Protein AF-A0A662R483-F1 (afdb_monomer_lite)

Structure (mmCIF, N/CA/C/O backbone):
data_AF-A0A662R483-F1
#
_entry.id   AF-A0A662R483-F1
#
loop_
_atom_site.group_PDB
_atom_site.id
_atom_site.type_symbol
_atom_site.label_atom_id
_atom_site.label_alt_id
_atom_site.label_comp_id
_atom_site.label_asym_id
_atom_site.label_entity_id
_atom_site.label_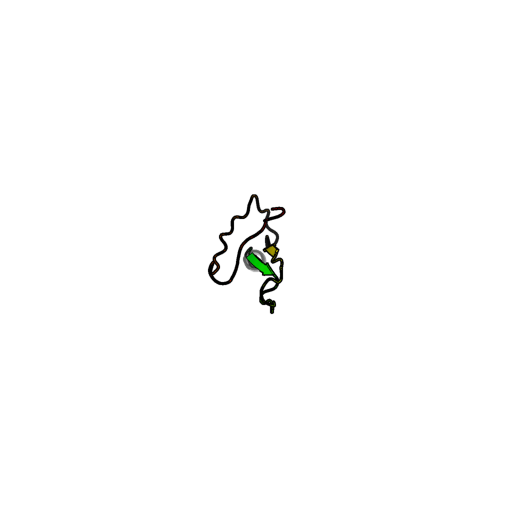seq_id
_atom_site.pdbx_PDB_ins_code
_atom_site.Cartn_x
_atom_site.Cartn_y
_atom_site.Cartn_z
_atom_site.occupancy
_atom_site.B_iso_or_equiv
_atom_site.auth_seq_id
_atom_site.auth_comp_id
_atom_site.auth_asym_id
_atom_site.auth_atom_id
_atom_site.pdbx_PDB_model_num
ATOM 1 N N . MET A 1 1 ? 47.306 -7.357 -54.911 1.00 59.94 1 MET A N 1
ATOM 2 C CA . MET A 1 1 ? 45.846 -7.545 -54.729 1.00 59.94 1 MET A CA 1
ATOM 3 C C . MET A 1 1 ? 45.451 -8.130 -53.366 1.00 59.94 1 MET A C 1
ATOM 5 O O . MET A 1 1 ? 44.582 -7.551 -52.727 1.00 59.94 1 MET A O 1
ATOM 9 N N . LEU A 1 2 ? 46.110 -9.182 -52.863 1.00 54.03 2 LEU A N 1
ATOM 10 C CA . LEU A 1 2 ? 45.781 -9.853 -51.583 1.00 54.03 2 LEU A CA 1
ATOM 11 C C . LEU A 1 2 ? 45.768 -8.936 -50.335 1.00 54.03 2 LEU A C 1
ATOM 13 O O . LEU A 1 2 ? 44.887 -9.047 -49.486 1.00 54.03 2 LEU A O 1
ATOM 17 N N . LYS A 1 3 ? 46.686 -7.963 -50.253 1.00 53.31 3 LYS A N 1
ATOM 18 C CA . LYS A 1 3 ? 46.804 -7.012 -49.124 1.00 53.31 3 LYS A CA 1
ATOM 19 C C . LYS A 1 3 ? 45.567 -6.114 -48.942 1.00 53.31 3 LYS A C 1
ATOM 21 O O . LYS A 1 3 ? 45.202 -5.767 -47.822 1.00 53.31 3 LYS A O 1
ATOM 26 N N . ASN A 1 4 ? 44.903 -5.762 -50.046 1.00 57.12 4 ASN A N 1
ATOM 27 C CA . ASN A 1 4 ? 43.706 -4.916 -50.035 1.00 57.12 4 ASN A CA 1
ATOM 28 C C . ASN A 1 4 ? 42.443 -5.718 -49.699 1.00 57.12 4 ASN A C 1
ATOM 30 O O . ASN A 1 4 ? 41.509 -5.160 -49.130 1.00 57.12 4 ASN A O 1
ATOM 34 N N . TYR A 1 5 ? 42.438 -7.018 -50.011 1.00 52.72 5 TYR A N 1
ATOM 35 C CA . TYR A 1 5 ? 41.371 -7.946 -49.639 1.00 52.72 5 TYR A CA 1
ATOM 36 C C . TYR A 1 5 ? 41.363 -8.186 -48.121 1.00 52.72 5 TYR A C 1
ATOM 38 O O . TYR A 1 5 ? 40.349 -7.939 -47.474 1.00 52.72 5 TYR A O 1
ATOM 46 N N . ALA A 1 6 ? 42.526 -8.497 -47.533 1.00 59.75 6 ALA A N 1
ATOM 47 C CA . ALA A 1 6 ? 42.688 -8.688 -46.086 1.00 59.75 6 ALA A CA 1
ATOM 48 C C . ALA A 1 6 ? 42.375 -7.422 -45.256 1.00 59.75 6 ALA A C 1
ATOM 50 O O . ALA A 1 6 ? 41.800 -7.489 -44.174 1.00 59.75 6 ALA A O 1
ATOM 51 N N . ARG A 1 7 ? 42.706 -6.228 -45.767 1.00 61.78 7 ARG A N 1
ATOM 52 C CA . ARG A 1 7 ? 42.380 -4.955 -45.096 1.00 61.78 7 ARG A CA 1
ATOM 53 C C . ARG A 1 7 ? 40.876 -4.645 -45.119 1.00 61.78 7 ARG A C 1
ATOM 55 O O . ARG A 1 7 ? 40.378 -4.015 -44.189 1.00 61.78 7 ARG A O 1
ATOM 62 N N . LYS A 1 8 ? 40.154 -5.060 -46.166 1.00 58.81 8 LYS A N 1
ATOM 63 C CA . LYS A 1 8 ? 38.694 -4.894 -46.262 1.00 58.81 8 LYS A CA 1
ATOM 64 C C . LYS A 1 8 ? 37.959 -5.864 -45.338 1.00 58.81 8 LYS A C 1
ATOM 66 O O . LYS A 1 8 ? 37.039 -5.430 -44.654 1.00 58.81 8 LYS A O 1
ATOM 71 N N . THR A 1 9 ? 38.398 -7.121 -45.257 1.00 63.88 9 THR A N 1
ATOM 72 C CA . THR A 1 9 ? 37.800 -8.126 -44.361 1.00 63.88 9 THR A CA 1
ATOM 73 C C . THR A 1 9 ? 37.994 -7.781 -42.885 1.00 63.88 9 THR A C 1
ATOM 75 O O . THR A 1 9 ? 37.037 -7.875 -42.125 1.00 63.88 9 THR A O 1
ATOM 78 N N . VAL A 1 10 ? 39.170 -7.283 -42.480 1.00 70.94 10 VAL A N 1
ATOM 79 C CA . VAL A 1 10 ? 39.413 -6.837 -41.090 1.00 70.94 10 VAL A CA 1
ATOM 80 C C . VAL A 1 10 ? 38.529 -5.643 -40.712 1.00 70.94 10 VAL A C 1
ATOM 82 O O . VAL A 1 10 ? 37.990 -5.603 -39.611 1.00 70.94 10 VAL A O 1
ATOM 85 N N . LYS A 1 11 ? 38.317 -4.688 -41.628 1.00 73.50 11 LYS A N 1
ATOM 86 C CA . LYS A 1 11 ? 37.417 -3.546 -41.386 1.00 73.50 11 LYS A CA 1
ATOM 87 C C . LYS A 1 11 ? 35.949 -3.965 -41.296 1.00 73.50 11 LYS A C 1
ATOM 89 O O . LYS A 1 11 ? 35.248 -3.486 -40.413 1.00 73.50 11 LYS A O 1
ATOM 94 N N . PHE A 1 12 ? 35.502 -4.862 -42.174 1.00 72.50 12 PHE A N 1
ATOM 95 C CA . PHE A 1 12 ? 34.149 -5.423 -42.120 1.00 72.50 12 PHE A CA 1
ATOM 96 C C . PHE A 1 12 ? 33.916 -6.221 -40.831 1.00 72.50 12 PHE A C 1
ATOM 98 O O . PHE A 1 12 ? 32.888 -6.049 -40.186 1.00 72.50 12 PHE A O 1
ATOM 105 N N . SER A 1 13 ? 34.899 -7.026 -40.419 1.00 75.69 13 SER A N 1
ATOM 106 C CA . SER A 1 13 ? 34.890 -7.756 -39.148 1.00 75.69 13 SER A CA 1
ATOM 107 C C . SER A 1 13 ? 34.810 -6.810 -37.949 1.00 75.69 13 SER A C 1
ATOM 109 O O . SER A 1 13 ? 34.004 -7.036 -37.055 1.00 75.69 13 SER A O 1
ATOM 111 N N . ALA A 1 14 ? 35.617 -5.747 -37.922 1.00 79.12 14 ALA A N 1
ATOM 112 C CA . ALA A 1 14 ? 35.598 -4.775 -36.831 1.00 79.12 14 ALA A CA 1
ATOM 113 C C . ALA A 1 14 ? 34.259 -4.021 -36.753 1.00 79.12 14 ALA A C 1
ATOM 115 O O . ALA A 1 14 ? 33.745 -3.797 -35.661 1.00 79.12 14 ALA A O 1
ATOM 116 N N . LEU A 1 15 ? 33.666 -3.682 -37.904 1.00 80.06 15 LEU A N 1
ATOM 117 C CA . LEU A 1 15 ? 32.360 -3.023 -37.971 1.00 80.06 15 LEU A CA 1
ATOM 118 C C . LEU A 1 15 ? 31.228 -3.947 -37.493 1.00 80.06 15 LEU A C 1
ATOM 120 O O . LEU A 1 15 ? 30.359 -3.506 -36.748 1.00 80.06 15 LEU A O 1
ATOM 124 N N . ALA A 1 16 ? 31.262 -5.229 -37.869 1.00 79.56 16 ALA A N 1
ATOM 125 C CA . ALA A 1 16 ? 30.293 -6.222 -37.408 1.00 79.56 16 ALA A CA 1
ATOM 126 C C . ALA A 1 16 ? 30.377 -6.450 -35.888 1.00 79.56 16 ALA A C 1
ATOM 128 O O . ALA A 1 16 ? 29.347 -6.519 -35.222 1.00 79.56 16 ALA A O 1
ATOM 129 N N . VAL A 1 17 ? 31.591 -6.499 -35.326 1.00 80.44 17 VAL A N 1
ATOM 130 C CA . VAL A 1 17 ? 31.811 -6.611 -33.873 1.00 80.44 17 VAL A CA 1
ATOM 131 C C . VAL A 1 17 ? 31.317 -5.359 -33.137 1.00 80.44 17 VAL A C 1
ATOM 133 O O . VAL A 1 17 ? 30.646 -5.484 -32.118 1.00 80.44 17 VAL A O 1
ATOM 136 N N . LEU A 1 18 ? 31.568 -4.159 -33.670 1.00 78.56 18 LEU A N 1
ATOM 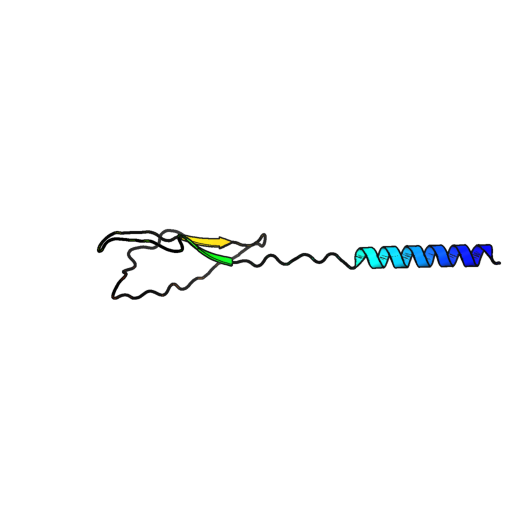137 C CA . LEU A 1 18 ? 31.080 -2.903 -33.088 1.00 78.56 18 LEU A CA 1
ATOM 138 C C . LEU A 1 18 ? 29.540 -2.828 -33.070 1.00 78.56 18 LEU A C 1
ATOM 140 O O . LEU A 1 18 ? 28.955 -2.408 -32.074 1.00 78.56 18 LEU A O 1
ATOM 144 N N . LEU A 1 19 ? 28.888 -3.275 -34.149 1.00 76.44 19 LEU A N 1
ATOM 145 C CA . LEU A 1 19 ? 27.425 -3.331 -34.252 1.00 76.44 19 LEU A CA 1
ATOM 146 C C . LEU A 1 19 ? 26.813 -4.369 -33.297 1.00 76.44 19 LEU A C 1
ATOM 148 O O . LEU A 1 19 ? 25.787 -4.091 -32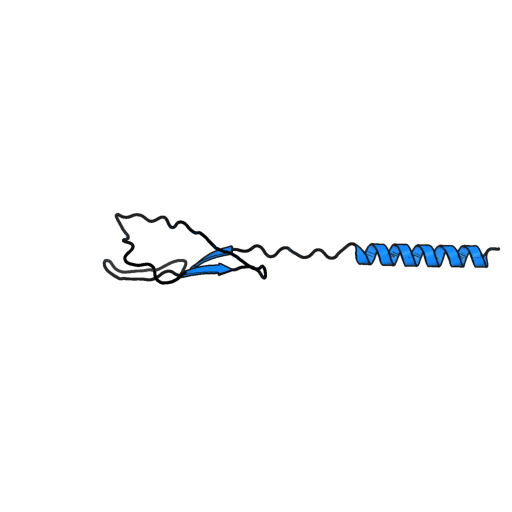.681 1.00 76.44 19 LEU A O 1
ATOM 152 N N . LEU A 1 20 ? 27.463 -5.524 -33.113 1.00 72.88 20 LEU A N 1
ATOM 153 C CA . LEU A 1 20 ? 27.048 -6.547 -32.144 1.00 72.88 20 LEU A CA 1
ATOM 154 C C . LEU A 1 20 ? 27.122 -6.037 -30.696 1.00 72.88 20 LEU A C 1
ATOM 156 O O . LEU A 1 20 ? 26.173 -6.224 -29.938 1.00 72.88 20 LEU A O 1
ATOM 160 N N . ILE A 1 21 ? 28.196 -5.333 -30.324 1.00 72.69 21 ILE A N 1
ATOM 161 C CA . ILE A 1 21 ? 28.371 -4.769 -28.971 1.00 72.69 21 ILE A CA 1
ATOM 162 C C . ILE A 1 21 ? 27.329 -3.672 -28.674 1.00 72.69 21 ILE A C 1
ATOM 164 O O . ILE A 1 21 ? 26.909 -3.508 -27.531 1.00 72.69 21 ILE A O 1
ATOM 168 N N . CYS A 1 22 ? 26.863 -2.948 -29.696 1.00 68.19 22 CYS A N 1
ATOM 169 C CA . CYS A 1 22 ? 25.857 -1.891 -29.555 1.00 68.19 22 CYS A CA 1
ATOM 170 C C . CYS A 1 22 ? 24.427 -2.427 -29.325 1.00 68.19 22 CYS A C 1
ATOM 172 O O . CYS A 1 22 ? 23.575 -1.707 -28.813 1.00 68.19 22 CYS A O 1
ATOM 174 N N . SER A 1 23 ? 24.157 -3.693 -29.664 1.00 64.88 23 SER A N 1
ATOM 175 C CA . SER A 1 23 ? 22.795 -4.250 -29.695 1.00 64.88 23 SER A CA 1
ATOM 176 C C . SER A 1 23 ? 22.239 -4.772 -28.359 1.00 64.88 23 SER A C 1
ATOM 178 O O . SER A 1 23 ? 21.051 -5.069 -28.283 1.00 64.88 23 SER A O 1
ATOM 180 N N . CYS A 1 24 ? 23.041 -4.837 -27.290 1.00 56.66 24 CYS A N 1
ATOM 181 C CA . CYS A 1 24 ? 22.605 -5.366 -25.991 1.00 56.66 24 CYS A CA 1
ATOM 182 C C . CYS A 1 24 ? 22.795 -4.349 -24.862 1.00 56.66 24 CYS A C 1
ATOM 184 O O . CYS A 1 24 ? 23.687 -4.482 -24.030 1.00 56.66 24 CYS A O 1
ATOM 186 N N . GLN A 1 25 ? 21.924 -3.346 -24.805 1.00 63.12 25 GLN A N 1
ATOM 187 C CA . GLN A 1 25 ? 21.626 -2.651 -23.553 1.00 63.12 25 GLN A CA 1
ATOM 188 C C . GLN A 1 25 ? 20.199 -3.047 -23.170 1.00 63.12 25 GLN A C 1
ATOM 190 O O . GLN A 1 25 ? 19.238 -2.358 -23.498 1.00 63.12 25 GLN A O 1
ATOM 195 N N . ILE A 1 26 ? 20.051 -4.221 -22.551 1.00 59.53 26 ILE A N 1
ATOM 196 C CA . ILE A 1 26 ? 18.783 -4.613 -21.934 1.00 59.53 26 ILE A CA 1
ATOM 197 C C . ILE A 1 26 ? 18.713 -3.832 -20.624 1.00 59.53 26 ILE A C 1
ATOM 199 O O . ILE A 1 26 ? 19.270 -4.252 -19.612 1.00 59.53 26 ILE A O 1
ATOM 203 N N . VAL A 1 27 ? 18.087 -2.658 -20.656 1.00 65.19 27 VAL A N 1
ATOM 204 C CA . VAL A 1 27 ? 17.639 -2.014 -19.421 1.00 65.19 27 VAL A CA 1
ATOM 205 C C . VAL A 1 27 ? 16.524 -2.897 -18.872 1.00 65.19 27 VAL A C 1
ATOM 207 O O . VAL A 1 27 ? 15.491 -3.069 -19.517 1.00 65.19 27 VAL A O 1
ATOM 210 N N . LEU A 1 28 ? 16.760 -3.509 -17.712 1.00 66.69 28 LEU A N 1
ATOM 211 C CA . LEU A 1 28 ? 15.695 -4.141 -16.943 1.00 66.69 28 LEU A CA 1
ATOM 212 C C . LEU A 1 28 ? 14.730 -3.026 -16.543 1.00 66.69 28 LEU A C 1
ATOM 214 O O . LEU A 1 28 ? 15.120 -2.109 -15.822 1.00 66.69 28 LEU A O 1
ATOM 218 N N . ALA A 1 29 ? 13.505 -3.074 -17.062 1.00 65.50 29 ALA A N 1
ATOM 219 C CA . ALA A 1 29 ? 12.454 -2.173 -16.626 1.00 65.50 29 ALA A CA 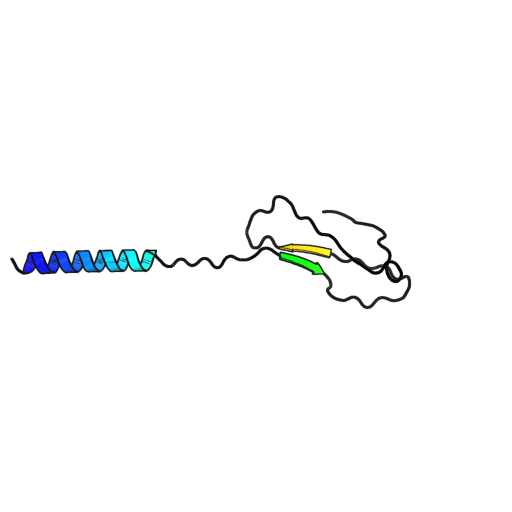1
ATOM 220 C C . ALA A 1 29 ? 12.194 -2.451 -15.142 1.00 65.50 29 ALA A C 1
ATOM 222 O O . ALA A 1 29 ? 11.782 -3.550 -14.771 1.00 65.50 29 ALA A O 1
ATOM 223 N N . THR A 1 30 ? 12.504 -1.481 -14.292 1.00 72.69 30 THR A N 1
ATOM 224 C CA . THR A 1 30 ? 12.110 -1.504 -12.889 1.00 72.69 30 THR A CA 1
ATOM 225 C C . THR A 1 30 ? 10.641 -1.099 -12.842 1.00 72.69 30 THR A C 1
ATOM 227 O O . THR A 1 30 ? 10.285 0.007 -13.242 1.00 72.69 30 THR A O 1
ATOM 230 N N . GLU A 1 31 ? 9.772 -2.028 -12.451 1.00 84.25 31 GLU A N 1
ATOM 231 C CA . GLU A 1 31 ? 8.330 -1.787 -12.392 1.00 84.25 31 GLU A CA 1
ATOM 232 C C . GLU A 1 31 ? 7.992 -0.924 -11.177 1.00 84.25 31 GLU A C 1
ATOM 234 O O . GLU A 1 31 ? 8.469 -1.186 -10.070 1.00 84.25 31 GLU A O 1
ATOM 239 N N . SER A 1 32 ? 7.167 0.105 -11.381 1.00 90.06 32 SER A N 1
ATOM 240 C CA . SER A 1 32 ? 6.608 0.872 -10.273 1.00 90.06 32 SER A CA 1
ATOM 241 C C . SER A 1 32 ? 5.677 -0.006 -9.440 1.00 90.06 32 SER A C 1
ATOM 243 O O . SER A 1 32 ? 5.068 -0.956 -9.939 1.00 90.06 32 SER A O 1
ATOM 245 N N . SER A 1 33 ? 5.555 0.305 -8.153 1.00 91.75 33 SER A N 1
ATOM 246 C CA . SER A 1 33 ? 4.724 -0.479 -7.245 1.00 91.75 33 SER A CA 1
ATOM 247 C C . SER A 1 33 ? 3.937 0.394 -6.280 1.00 91.75 33 SER A C 1
ATOM 249 O O . SER A 1 33 ? 4.314 1.521 -5.963 1.00 91.75 33 SER A O 1
ATOM 251 N N . VAL A 1 34 ? 2.817 -0.152 -5.813 1.00 93.06 34 VAL A N 1
ATOM 252 C CA . VAL A 1 34 ? 2.036 0.398 -4.707 1.00 93.06 34 VAL A CA 1
ATOM 253 C C . VAL A 1 34 ? 1.982 -0.665 -3.624 1.00 93.06 34 VAL A C 1
ATOM 255 O O . VAL A 1 34 ? 1.673 -1.825 -3.899 1.00 93.06 34 VAL A O 1
ATOM 258 N N . SER A 1 35 ? 2.294 -0.283 -2.393 1.00 94.00 35 SER A N 1
ATOM 259 C CA . SER A 1 35 ? 2.306 -1.194 -1.251 1.00 94.00 35 SER A CA 1
ATOM 260 C C . SER A 1 35 ? 1.685 -0.555 -0.015 1.00 94.00 35 SER A C 1
ATOM 262 O O . SER A 1 35 ? 1.491 0.658 0.050 1.00 94.00 35 SER A O 1
ATOM 264 N N . VAL A 1 36 ? 1.348 -1.399 0.960 1.00 94.69 36 VAL A N 1
ATOM 265 C CA . VAL A 1 36 ? 0.802 -0.988 2.254 1.00 94.69 36 VAL A CA 1
ATOM 266 C C . VAL A 1 36 ? 1.801 -1.352 3.344 1.00 94.69 36 VAL A C 1
ATOM 268 O O . VAL A 1 36 ? 2.284 -2.489 3.382 1.00 94.69 36 VAL A O 1
ATOM 271 N N . SER A 1 37 ? 2.097 -0.406 4.232 1.00 95.50 37 SER A N 1
ATOM 272 C CA . SER A 1 37 ? 2.989 -0.612 5.372 1.00 95.50 37 SER A CA 1
ATOM 273 C C . SER A 1 37 ? 2.332 -0.174 6.685 1.00 95.50 37 SER A C 1
ATOM 275 O O . SER A 1 37 ? 1.723 0.891 6.728 1.00 95.50 37 SER A O 1
ATOM 277 N N . PRO A 1 38 ? 2.464 -0.944 7.774 1.00 96.19 38 PRO A N 1
ATOM 278 C CA . PRO A 1 38 ? 3.023 -2.297 7.820 1.00 96.19 38 PRO A CA 1
ATOM 279 C C . PRO A 1 38 ? 2.075 -3.335 7.182 1.00 96.19 38 PRO A C 1
ATOM 281 O O . PRO A 1 38 ? 0.863 -3.142 7.129 1.00 96.19 38 PRO A O 1
ATOM 284 N N . GLN A 1 39 ? 2.619 -4.473 6.731 1.00 94.69 39 GLN A N 1
ATOM 285 C CA . GLN A 1 39 ? 1.824 -5.551 6.108 1.00 94.69 39 GLN A CA 1
ATOM 286 C C . GLN A 1 39 ? 0.916 -6.299 7.094 1.00 94.69 39 GLN A C 1
ATOM 288 O O . GLN A 1 39 ? -0.036 -6.970 6.697 1.00 94.69 39 GLN A O 1
ATOM 293 N N . THR A 1 40 ? 1.224 -6.248 8.388 1.00 95.75 40 THR A N 1
ATOM 294 C CA . THR A 1 40 ? 0.428 -6.885 9.438 1.00 95.75 40 THR A CA 1
ATOM 295 C C . THR A 1 40 ? 0.530 -6.062 10.707 1.00 95.75 40 THR A C 1
ATOM 297 O O . THR A 1 40 ? 1.616 -5.633 11.092 1.00 95.75 40 THR A O 1
ATOM 300 N N . ILE A 1 41 ? -0.612 -5.864 11.358 1.00 96.19 41 ILE A N 1
ATOM 301 C CA . ILE A 1 41 ? -0.725 -5.177 12.640 1.00 96.19 41 ILE A CA 1
ATOM 302 C C . ILE A 1 41 ? -1.518 -6.085 13.563 1.00 96.19 41 ILE A C 1
ATOM 304 O O . ILE A 1 41 ? -2.627 -6.502 13.233 1.00 96.19 41 ILE A O 1
ATOM 308 N N . THR A 1 42 ? -0.957 -6.363 14.733 1.00 96.62 42 THR A N 1
ATOM 309 C CA . THR A 1 42 ? -1.724 -6.909 15.848 1.00 96.62 42 THR A CA 1
ATOM 310 C C . THR A 1 42 ? -2.222 -5.730 16.665 1.00 96.62 42 THR A C 1
ATOM 312 O O . THR A 1 42 ? -1.411 -5.014 17.245 1.00 96.62 42 THR A O 1
ATOM 315 N N . ALA A 1 43 ? -3.535 -5.526 16.692 1.00 95.69 43 ALA A N 1
ATOM 316 C CA . ALA A 1 43 ? -4.179 -4.453 17.437 1.00 95.69 43 ALA A CA 1
ATOM 317 C C . ALA A 1 43 ? -5.242 -5.027 18.376 1.00 95.69 43 ALA A C 1
ATOM 319 O O . ALA A 1 43 ? -5.886 -6.039 18.077 1.00 95.69 43 ALA A O 1
ATOM 320 N N . SER A 1 44 ? -5.435 -4.369 19.511 1.00 97.31 44 SER A N 1
ATOM 321 C CA . SER A 1 44 ? -6.520 -4.676 20.438 1.00 97.31 44 SER A CA 1
ATOM 322 C C . SER A 1 44 ? -7.838 -4.054 19.958 1.00 97.31 44 SER A C 1
ATOM 324 O O . SER A 1 44 ? -7.829 -3.072 19.211 1.00 97.31 44 SER A O 1
ATOM 326 N N . PRO A 1 45 ? -9.004 -4.566 20.393 1.00 95.94 45 PRO A N 1
ATOM 327 C CA . PRO A 1 45 ? -10.273 -3.895 20.136 1.00 95.94 45 PRO A CA 1
ATOM 328 C C . PRO A 1 45 ? -10.226 -2.419 20.563 1.00 95.94 45 PRO A C 1
ATOM 330 O O . PRO A 1 45 ? -9.660 -2.081 21.599 1.00 95.94 45 PRO A O 1
ATOM 333 N N . GLN A 1 46 ? -10.826 -1.545 19.747 1.00 95.31 46 GLN A N 1
ATOM 334 C CA . GLN A 1 46 ? -10.856 -0.082 19.923 1.00 95.31 46 GLN A CA 1
ATOM 335 C C . GLN A 1 46 ? -9.502 0.646 19.799 1.00 95.31 46 GLN A C 1
ATOM 337 O O . GLN A 1 46 ? -9.479 1.880 19.850 1.00 95.31 46 GLN A O 1
ATOM 342 N N . GLU A 1 47 ? -8.397 -0.067 19.587 1.00 97.69 47 GLU A N 1
ATOM 343 C CA . GLU A 1 47 ? -7.102 0.543 19.299 1.00 97.69 47 GLU A CA 1
ATOM 344 C C . GLU A 1 47 ? -7.116 1.231 17.926 1.00 97.69 47 GLU A C 1
ATOM 346 O O . GLU A 1 47 ? -7.683 0.725 16.955 1.00 97.69 47 GLU A O 1
ATOM 351 N N . ARG A 1 48 ? -6.495 2.413 17.848 1.00 96.62 48 ARG A N 1
ATOM 352 C CA . ARG A 1 48 ? -6.293 3.128 16.585 1.00 96.62 48 ARG A CA 1
ATOM 353 C C . ARG A 1 48 ? -4.908 2.815 16.051 1.00 96.62 48 ARG A C 1
ATOM 355 O O . ARG A 1 48 ? -3.929 2.949 16.777 1.00 96.62 48 ARG A O 1
ATOM 362 N N . PHE A 1 49 ? -4.840 2.487 14.771 1.00 96.00 49 PHE A N 1
ATOM 363 C CA . PHE A 1 49 ? -3.592 2.301 14.050 1.00 96.00 49 PHE A CA 1
ATOM 364 C C . PHE A 1 49 ? -3.646 3.036 12.712 1.00 96.00 49 PHE A C 1
ATOM 366 O O . PHE A 1 49 ? -4.724 3.349 12.202 1.00 96.00 49 PHE A O 1
ATOM 373 N N . THR A 1 50 ? -2.467 3.277 12.150 1.00 95.31 50 THR A N 1
ATOM 374 C CA . THR A 1 50 ? -2.287 3.914 10.846 1.00 95.31 50 THR A CA 1
ATOM 375 C C . THR A 1 50 ? -1.586 2.934 9.919 1.00 95.31 50 THR A C 1
ATOM 377 O O . THR A 1 50 ? -0.686 2.210 10.345 1.00 95.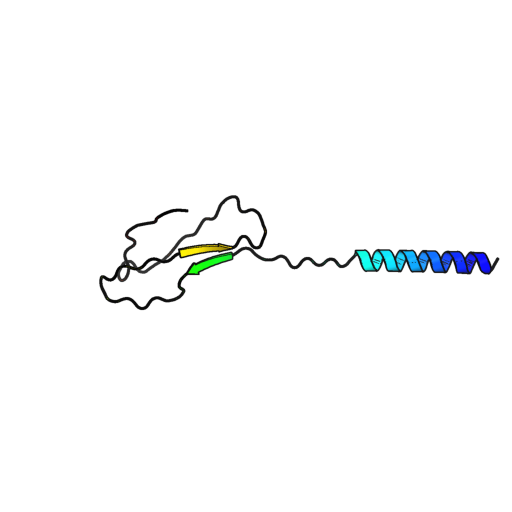31 50 THR A O 1
ATOM 380 N N . VAL A 1 51 ? -2.002 2.923 8.657 1.00 95.25 51 VAL A N 1
ATOM 381 C CA . VAL A 1 51 ? -1.275 2.274 7.566 1.00 95.25 51 VAL A CA 1
ATOM 382 C C . VAL A 1 51 ? -0.857 3.334 6.559 1.00 95.25 51 VAL A C 1
ATOM 384 O O . VAL A 1 51 ? -1.564 4.319 6.347 1.00 95.25 51 VAL A O 1
ATOM 387 N N . GLU A 1 52 ? 0.292 3.126 5.945 1.00 94.94 52 GLU A N 1
ATOM 388 C CA . GLU A 1 52 ? 0.851 3.980 4.911 1.00 94.94 52 GLU A CA 1
ATOM 389 C C . GLU A 1 52 ? 0.652 3.322 3.552 1.00 94.94 52 GLU A C 1
ATOM 391 O O . GLU A 1 52 ? 0.885 2.121 3.395 1.00 94.94 52 GLU A O 1
ATOM 396 N N . ILE A 1 53 ? 0.252 4.124 2.566 1.00 93.62 53 ILE A N 1
ATOM 397 C CA . ILE A 1 53 ? 0.263 3.727 1.161 1.00 93.62 53 ILE A CA 1
ATOM 398 C C . ILE A 1 53 ? 1.547 4.265 0.551 1.00 93.62 53 ILE A C 1
ATOM 400 O O . ILE A 1 53 ? 1.755 5.476 0.490 1.00 93.62 53 ILE A O 1
ATOM 404 N N . ILE A 1 54 ? 2.416 3.357 0.127 1.00 93.56 54 ILE A N 1
ATOM 405 C CA . ILE A 1 54 ? 3.732 3.683 -0.410 1.00 93.56 54 ILE A CA 1
ATOM 406 C C . ILE A 1 54 ? 3.696 3.460 -1.915 1.00 93.56 54 ILE A C 1
ATOM 408 O O . ILE A 1 54 ? 3.428 2.348 -2.372 1.00 93.56 54 ILE A O 1
ATOM 412 N N . VAL A 1 55 ? 3.990 4.516 -2.670 1.00 92.69 55 VAL A N 1
ATOM 413 C CA . VAL A 1 55 ? 4.176 4.466 -4.122 1.00 92.69 55 VAL A CA 1
ATOM 414 C C . VAL A 1 55 ? 5.673 4.488 -4.404 1.00 92.69 55 VAL A C 1
ATOM 416 O O . VAL A 1 55 ? 6.343 5.475 -4.103 1.00 92.69 55 VAL A O 1
ATOM 419 N N . ASP A 1 56 ? 6.192 3.408 -4.982 1.00 93.50 56 ASP A N 1
ATOM 420 C CA . ASP A 1 56 ? 7.551 3.365 -5.514 1.00 93.50 56 ASP A CA 1
ATOM 421 C C . ASP A 1 56 ? 7.506 3.628 -7.029 1.00 93.50 56 ASP A C 1
ATOM 423 O O . ASP A 1 56 ? 7.022 2.777 -7.782 1.00 93.50 56 ASP A O 1
ATOM 427 N N . PRO A 1 57 ? 7.990 4.789 -7.505 1.00 91.81 57 PRO A N 1
ATOM 428 C CA . PRO A 1 57 ? 8.036 5.113 -8.928 1.00 91.81 57 PRO A CA 1
ATOM 429 C C . PRO A 1 57 ? 9.026 4.265 -9.735 1.00 91.81 57 PRO A C 1
ATOM 431 O O . PRO A 1 57 ? 9.044 4.367 -10.964 1.00 91.81 57 PRO A O 1
ATOM 434 N N . ALA A 1 58 ? 9.900 3.500 -9.073 1.00 92.19 58 ALA A N 1
ATOM 435 C CA . ALA A 1 58 ? 10.954 2.719 -9.710 1.00 92.19 58 ALA A CA 1
ATOM 436 C C . ALA A 1 58 ? 11.810 3.551 -10.688 1.00 92.19 58 ALA A C 1
ATOM 438 O O . ALA A 1 58 ? 12.159 3.114 -11.784 1.00 92.19 58 ALA A O 1
ATOM 439 N N . GLY A 1 59 ? 12.121 4.791 -10.294 1.00 86.81 59 GLY A N 1
ATOM 440 C CA . GLY A 1 59 ? 12.938 5.730 -11.070 1.00 86.81 59 GLY A CA 1
ATOM 441 C C . GLY A 1 59 ? 12.207 6.484 -12.188 1.00 86.81 59 GLY A C 1
ATOM 442 O O . GLY A 1 59 ? 12.843 7.288 -12.868 1.00 86.81 59 GLY A O 1
ATOM 443 N N . SER A 1 60 ? 10.901 6.271 -12.369 1.00 84.62 60 SER A N 1
ATOM 444 C CA . SER A 1 60 ? 10.088 6.967 -13.378 1.00 84.62 60 SER A CA 1
ATOM 445 C C . SER A 1 60 ? 9.245 8.085 -12.761 1.00 84.62 60 SER A C 1
ATOM 447 O O . SER A 1 60 ? 8.722 7.945 -11.666 1.00 84.62 60 SER A O 1
ATOM 449 N N . GLU A 1 61 ? 9.071 9.210 -13.451 1.00 87.62 61 GLU A N 1
ATOM 450 C CA . GLU A 1 61 ? 8.175 10.267 -12.963 1.00 87.62 61 GLU A CA 1
ATOM 451 C C . GLU A 1 61 ? 6.720 9.766 -12.903 1.00 87.62 61 GLU A C 1
ATOM 453 O O . GLU A 1 61 ? 6.216 9.167 -13.855 1.00 87.62 61 GLU A O 1
ATOM 458 N N . VAL A 1 62 ? 6.044 10.012 -11.776 1.00 85.81 62 VAL A N 1
ATOM 459 C CA . VAL A 1 62 ? 4.645 9.626 -11.549 1.00 85.81 62 VAL A CA 1
ATOM 460 C C . VAL A 1 62 ? 3.808 10.894 -11.409 1.00 85.81 62 VAL A C 1
ATOM 462 O O . VAL A 1 62 ? 3.982 11.661 -10.468 1.00 85.81 62 VAL A O 1
ATOM 465 N N . PHE A 1 63 ? 2.881 11.106 -12.345 1.00 88.62 63 PHE A N 1
ATOM 466 C CA . PHE A 1 63 ? 1.972 12.263 -12.345 1.00 88.62 63 PHE A CA 1
ATOM 467 C C . PHE A 1 63 ? 0.820 12.130 -11.343 1.00 88.62 63 PHE A C 1
ATOM 469 O O . PHE A 1 63 ? 0.195 13.121 -10.974 1.00 88.62 63 PHE A O 1
ATOM 476 N N . GLY A 1 64 ? 0.522 10.905 -10.917 1.00 88.19 64 GLY A N 1
ATOM 477 C CA . GLY A 1 64 ? -0.509 10.608 -9.938 1.00 88.19 64 GLY A CA 1
ATOM 478 C C . GLY A 1 64 ? -0.569 9.117 -9.641 1.00 88.19 64 GLY A C 1
ATOM 479 O O . GLY A 1 64 ? -0.143 8.294 -10.452 1.00 88.19 64 GLY A O 1
ATOM 480 N N . ALA A 1 65 ? -1.105 8.785 -8.474 1.00 88.38 65 ALA A N 1
ATOM 481 C CA . ALA A 1 65 ? -1.382 7.421 -8.062 1.00 88.38 65 ALA A CA 1
ATOM 482 C C . ALA A 1 65 ? -2.797 7.352 -7.489 1.00 88.38 65 ALA A C 1
ATOM 484 O O . ALA A 1 65 ? -3.248 8.267 -6.802 1.00 88.38 65 ALA A O 1
ATOM 485 N N . GLU A 1 66 ? -3.486 6.254 -7.769 1.00 89.62 66 GLU A N 1
ATOM 486 C CA . GLU A 1 66 ? -4.807 5.965 -7.228 1.00 89.62 66 GLU A CA 1
ATOM 487 C C . GLU A 1 66 ? -4.783 4.566 -6.614 1.00 89.62 66 GLU A C 1
ATOM 489 O O . GLU A 1 66 ? -4.209 3.634 -7.181 1.00 89.62 66 GLU A O 1
ATOM 494 N N . CYS A 1 67 ? -5.396 4.416 -5.441 1.00 88.94 67 CYS A N 1
ATOM 495 C CA . CYS A 1 67 ? -5.559 3.122 -4.795 1.00 88.94 67 CYS A CA 1
ATOM 496 C C . CYS A 1 67 ? -6.952 3.014 -4.172 1.00 88.94 67 CYS A C 1
ATOM 498 O O . CYS A 1 67 ? -7.501 3.989 -3.660 1.00 88.94 67 CYS A O 1
ATOM 500 N N . THR A 1 68 ? -7.528 1.814 -4.213 1.00 92.81 68 THR A N 1
ATOM 501 C CA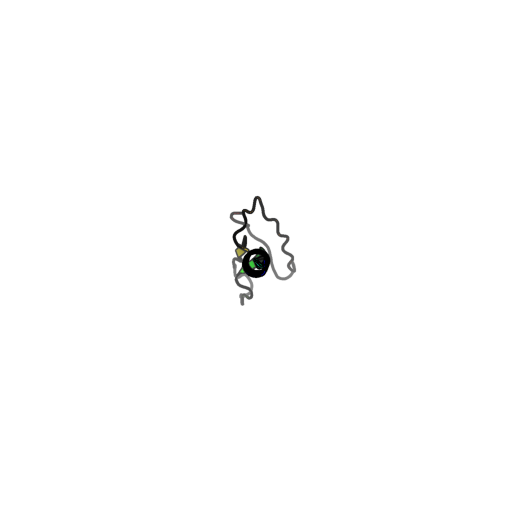 . THR A 1 68 ? -8.774 1.487 -3.511 1.00 92.81 68 THR A CA 1
ATOM 502 C C . THR A 1 68 ? -8.465 0.460 -2.431 1.00 92.81 68 THR A C 1
ATOM 504 O O . THR A 1 68 ? -7.900 -0.593 -2.721 1.00 92.81 68 THR A O 1
ATOM 507 N N . ILE A 1 69 ? -8.830 0.763 -1.183 1.00 91.81 69 ILE A N 1
ATOM 508 C CA . ILE A 1 69 ? -8.595 -0.111 -0.027 1.00 91.81 69 ILE A CA 1
ATOM 509 C C . ILE A 1 69 ? -9.918 -0.756 0.381 1.00 91.81 69 ILE A C 1
ATOM 511 O O . ILE A 1 69 ? -10.892 -0.063 0.673 1.00 91.81 69 ILE A O 1
ATOM 515 N N . HIS A 1 70 ? -9.935 -2.086 0.445 1.00 94.75 70 HIS A N 1
ATOM 516 C CA . HIS A 1 70 ? -11.078 -2.863 0.914 1.00 94.75 70 HIS A CA 1
ATOM 517 C C . HIS A 1 70 ? -10.789 -3.459 2.291 1.00 94.75 70 HIS A C 1
ATOM 519 O O . HIS A 1 70 ? -9.723 -4.026 2.520 1.00 94.75 70 HIS A O 1
ATOM 525 N N . PHE A 1 71 ? -11.758 -3.358 3.197 1.00 95.25 71 PHE A N 1
ATOM 526 C CA . PHE A 1 71 ? -11.709 -3.966 4.521 1.00 95.25 71 PHE A CA 1
ATOM 527 C C . PHE A 1 71 ? -13.117 -4.337 4.992 1.00 95.25 71 PHE A C 1
ATOM 529 O O . PHE A 1 71 ? -14.117 -3.816 4.495 1.00 95.25 71 PHE A O 1
ATOM 536 N N . ASP A 1 72 ? -13.191 -5.253 5.954 1.00 97.19 72 ASP A N 1
ATOM 537 C CA . ASP A 1 72 ? -14.448 -5.635 6.586 1.00 97.19 72 ASP A CA 1
ATOM 538 C C . ASP A 1 72 ? -14.896 -4.552 7.583 1.00 97.19 72 ASP A C 1
ATOM 540 O O . ASP A 1 72 ? -14.276 -4.350 8.630 1.00 97.19 72 ASP A O 1
ATOM 544 N N . ASN A 1 73 ? -15.998 -3.870 7.262 1.00 96.31 73 ASN A N 1
ATOM 545 C CA . ASN A 1 73 ? -16.577 -2.798 8.078 1.00 96.31 73 ASN A CA 1
ATOM 546 C C . ASN A 1 73 ? -17.199 -3.286 9.401 1.00 96.31 73 ASN A C 1
ATOM 548 O O . ASN A 1 73 ? -17.562 -2.466 10.245 1.00 96.31 73 ASN A O 1
ATOM 552 N N . THR A 1 74 ? -17.356 -4.601 9.590 1.00 96.56 74 THR A N 1
ATOM 553 C CA . THR A 1 74 ? -17.771 -5.186 10.877 1.00 96.56 74 THR A CA 1
ATOM 554 C C . THR A 1 74 ? -16.609 -5.302 11.868 1.00 96.56 74 THR A C 1
ATOM 556 O O . THR A 1 74 ? -16.847 -5.404 13.071 1.00 96.56 74 THR A O 1
ATOM 559 N N . ILE A 1 75 ? -15.364 -5.237 11.377 1.00 95.88 75 ILE A N 1
ATOM 560 C CA . ILE A 1 75 ? -14.131 -5.391 12.166 1.00 95.88 75 ILE A CA 1
ATOM 561 C C . ILE A 1 75 ? -13.380 -4.060 12.274 1.00 95.88 75 ILE A C 1
ATOM 563 O O . ILE A 1 75 ? -12.926 -3.687 13.356 1.00 95.88 75 ILE A O 1
ATOM 567 N N . LEU A 1 76 ? -13.244 -3.340 11.159 1.00 96.62 76 LEU A N 1
ATOM 568 C CA . LEU A 1 76 ? -12.471 -2.104 11.060 1.00 96.62 76 LEU A CA 1
ATOM 569 C C . LEU A 1 76 ? -13.364 -0.919 10.693 1.00 96.62 76 LEU A C 1
ATOM 571 O O . LEU A 1 76 ? -14.387 -1.056 10.029 1.00 96.62 76 LEU A O 1
ATOM 575 N N . LYS A 1 77 ? -12.936 0.280 11.094 1.00 96.50 77 LYS A N 1
ATOM 576 C CA . LYS A 1 77 ? -13.570 1.540 10.707 1.00 96.50 77 LYS A CA 1
ATOM 577 C C . LYS A 1 77 ? -12.500 2.533 10.275 1.00 96.50 77 LYS A C 1
ATOM 579 O O . LYS A 1 77 ? -11.641 2.886 11.079 1.00 96.50 77 LYS A O 1
ATOM 584 N N . ALA A 1 78 ? -12.593 3.028 9.043 1.00 95.12 78 ALA A N 1
ATOM 585 C CA . ALA A 1 78 ? -11.780 4.157 8.605 1.00 95.12 78 ALA A CA 1
ATOM 586 C C . ALA A 1 78 ? -12.209 5.427 9.357 1.00 95.12 78 ALA A C 1
ATOM 588 O O . ALA A 1 78 ? -13.397 5.756 9.414 1.00 95.12 78 ALA A O 1
ATOM 589 N N . ILE A 1 79 ? -11.242 6.111 9.968 1.00 95.50 79 ILE A N 1
ATOM 590 C CA . ILE A 1 79 ? -11.486 7.314 10.776 1.00 95.50 79 ILE A CA 1
ATOM 591 C C . ILE A 1 79 ? -11.080 8.566 10.008 1.00 95.50 79 ILE A C 1
ATOM 593 O O . ILE A 1 79 ? -11.853 9.517 9.936 1.00 95.50 79 ILE A O 1
ATOM 597 N N . GLU A 1 80 ? -9.885 8.554 9.427 1.00 94.50 80 GLU A N 1
ATOM 598 C CA . GLU A 1 80 ? -9.329 9.679 8.689 1.00 94.50 80 GLU A CA 1
ATOM 599 C C . GLU A 1 80 ? -8.323 9.200 7.641 1.00 94.50 80 GLU A C 1
ATOM 601 O O . GLU A 1 80 ? -7.742 8.120 7.761 1.00 94.50 80 GLU A O 1
ATOM 606 N N . GLN A 1 81 ? -8.119 10.036 6.628 1.00 92.12 81 GLN A N 1
ATOM 607 C CA . GLN A 1 81 ? -7.009 9.955 5.690 1.00 92.12 81 GLN A CA 1
ATOM 608 C C . GLN A 1 81 ? -6.269 11.285 5.780 1.00 92.12 81 GLN A C 1
ATOM 610 O O . GLN A 1 81 ? -6.883 12.347 5.663 1.00 92.12 81 GLN A O 1
ATOM 615 N N . SER A 1 82 ? -4.958 11.235 5.995 1.00 89.19 82 SER A N 1
ATOM 616 C CA . SER A 1 82 ? -4.120 12.429 5.983 1.00 89.19 82 SER A CA 1
ATOM 617 C C . SER A 1 82 ? -3.070 12.309 4.888 1.00 89.19 82 SER A C 1
ATOM 619 O O . SER A 1 82 ? -2.426 11.272 4.760 1.00 89.19 82 SER A O 1
ATOM 621 N N . LYS A 1 83 ? -2.920 13.400 4.124 1.00 75.81 83 LYS A N 1
ATOM 622 C CA . LYS A 1 83 ? -2.076 13.517 2.924 1.00 75.81 83 LYS A CA 1
ATOM 623 C C . LYS A 1 83 ? -2.404 12.538 1.777 1.00 75.81 83 LYS A C 1
ATOM 625 O O . LYS A 1 83 ? -3.072 11.521 1.945 1.00 75.81 83 LYS A O 1
ATOM 630 N N . GLY A 1 84 ? -1.902 12.927 0.607 1.00 60.31 84 GLY A N 1
ATOM 631 C CA . GLY A 1 84 ? -1.648 12.160 -0.610 1.00 60.31 84 GLY A CA 1
ATOM 632 C C . GLY A 1 84 ? -0.373 12.728 -1.220 1.00 60.31 84 GLY A C 1
ATOM 633 O O . GLY A 1 84 ? -0.222 13.972 -1.139 1.00 60.31 84 GLY A O 1
#

Radius of gyration: 28.69 Å; chains: 1; bounding box: 65×23×75 Å

pLDDT: mean 83.35, std 13.94, range [52.72, 97.69]

Secondary structure (DSSP, 8-state):
-HHHHHHHHHHHHHHHHHHHHHT---------EEEEESS-----TT-----EEEEE-TTS--S---------TTT---------

Foldseek 3Di:
DVVVVVVVVVVVVVVVVVVVVVPDPPDDPQDKDWDKPPPDDDDDPPDDDDIDIDTGCSPDDDPDDDDDDDDDPVRDDDDDDDDD

Sequence (84 aa):
MLKNYARKTVKFSALAVLLLICSCQIVLATESSVSVSPQTITASPQERFTVEIIVDPAGSEVFGAECTIHFDNTILKAIEQSKG